Protein AF-A0A4Y2KAE0-F1 (afdb_monomer_lite)

pLDDT: mean 74.79, std 16.96, range [37.41, 93.94]

Organism: Araneus ventricosus (NCBI:txid182803)

Sequence (83 aa):
MECLSPTSTGFLIMGLYQRKTVRQSWSQDSMAGAIQEVLEGNMGYRRASKAYSVPQTTLERKVKEARQKKLSSEAAAGKMLGR

InterPro domains:
  IPR007889 DNA binding HTH domain, Psq-type [PF05225] (28-66)
  IPR009057 Homedomain-like superfamily [SSF46689] (22-71)

Foldseek 3Di:
DDDDDDPPPDPDDDDPPPPPDPPQDQDLVLLLVLLVCVVVVVDDLVRSCVVSVHDSVLSVVLNVVCVVVVDHSSVSSDPPPDD

Structure (mmCIF, N/CA/C/O backbone):
data_AF-A0A4Y2KAE0-F1
#
_entry.id   AF-A0A4Y2KAE0-F1
#
loop_
_atom_site.group_PDB
_atom_site.id
_atom_site.type_symbol
_atom_site.label_atom_id
_atom_site.label_alt_id
_atom_site.label_comp_id
_atom_site.label_asym_id
_atom_site.label_entity_id
_atom_site.label_seq_id
_atom_site.pdbx_PDB_ins_code
_atom_site.Cartn_x
_atom_site.Cartn_y
_atom_site.Cartn_z
_atom_site.occupancy
_atom_site.B_iso_or_equiv
_atom_site.auth_seq_id
_atom_site.auth_comp_id
_atom_site.auth_asym_id
_atom_site.auth_atom_id
_atom_site.pdbx_PDB_model_num
ATOM 1 N N . MET A 1 1 ? 36.854 38.360 -42.532 1.00 54.16 1 MET A N 1
ATOM 2 C CA . MET A 1 1 ? 35.557 37.666 -42.466 1.00 54.16 1 MET A CA 1
ATOM 3 C C . MET A 1 1 ? 35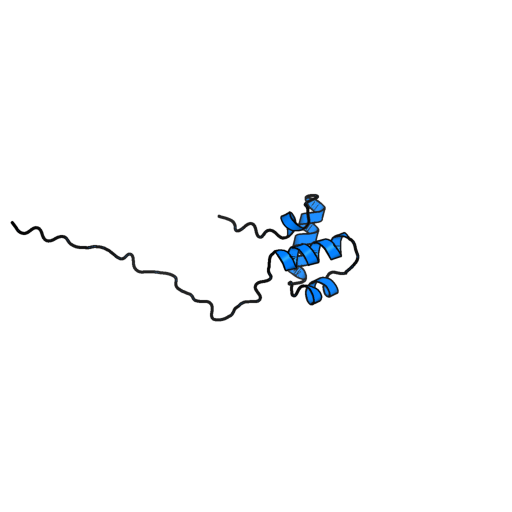.824 36.230 -42.061 1.00 54.16 1 MET A C 1
ATOM 5 O O . MET A 1 1 ? 35.726 35.369 -42.908 1.00 54.16 1 MET A O 1
ATOM 9 N N . GLU A 1 2 ? 36.213 35.997 -40.801 1.00 48.06 2 GLU A N 1
ATOM 10 C CA . GLU A 1 2 ? 36.334 34.662 -40.191 1.00 48.06 2 GLU A CA 1
ATOM 11 C C . GLU A 1 2 ? 36.094 34.829 -38.682 1.00 48.06 2 GLU A C 1
ATOM 13 O O . GLU A 1 2 ? 36.950 35.329 -37.956 1.00 48.06 2 GLU A O 1
ATOM 18 N N . CYS A 1 3 ? 34.884 34.510 -38.217 1.00 45.53 3 CYS A N 1
ATOM 19 C CA . CYS A 1 3 ? 34.554 34.460 -36.794 1.00 45.53 3 CYS A CA 1
ATOM 20 C C . CYS A 1 3 ? 34.534 32.988 -36.378 1.00 45.53 3 CYS A C 1
ATOM 22 O O . CYS A 1 3 ? 33.585 32.269 -36.677 1.00 45.53 3 CYS A O 1
ATOM 24 N N . LEU A 1 4 ? 35.601 32.549 -35.711 1.00 51.69 4 LEU A N 1
ATOM 25 C CA . LEU A 1 4 ? 35.671 31.265 -35.021 1.00 51.69 4 LEU A CA 1
ATOM 26 C C . LEU A 1 4 ? 34.714 31.297 -33.822 1.00 51.69 4 LEU A C 1
ATOM 28 O O . LEU A 1 4 ? 34.948 32.013 -32.850 1.00 51.69 4 LEU A O 1
ATOM 32 N N . SER A 1 5 ? 33.633 30.528 -33.888 1.00 50.88 5 SER A N 1
ATOM 33 C CA . SER A 1 5 ? 32.762 30.233 -32.753 1.00 50.88 5 SER A CA 1
ATOM 34 C C . SER A 1 5 ? 33.307 29.026 -31.980 1.00 50.88 5 SER A C 1
ATOM 36 O O . SER A 1 5 ? 33.347 27.924 -32.527 1.00 50.88 5 SER A O 1
ATOM 38 N N . PRO A 1 6 ? 33.691 29.163 -30.698 1.00 54.75 6 PRO A N 1
ATOM 39 C CA . PRO A 1 6 ? 33.892 27.998 -29.854 1.00 54.75 6 PRO A CA 1
ATOM 40 C C . PRO A 1 6 ? 32.531 27.489 -29.368 1.00 54.75 6 PRO A C 1
ATOM 42 O O . PRO A 1 6 ? 31.883 28.064 -28.493 1.00 54.75 6 PRO A O 1
ATOM 45 N N . THR A 1 7 ? 32.101 26.376 -29.952 1.00 54.94 7 THR A N 1
ATOM 46 C CA . THR A 1 7 ? 31.0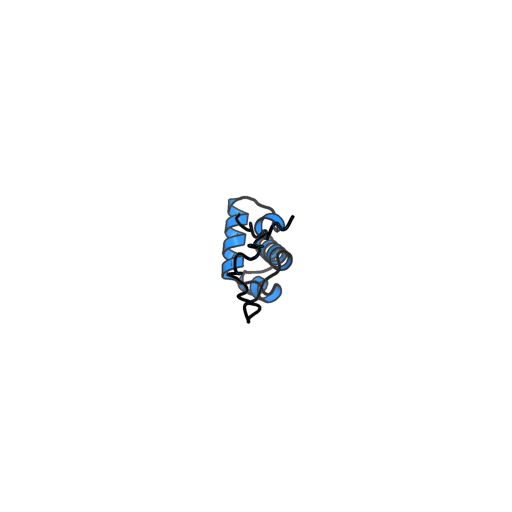59 25.499 -29.422 1.00 54.94 7 THR A CA 1
ATOM 47 C C . THR A 1 7 ? 31.480 24.985 -28.043 1.00 54.94 7 THR A C 1
ATOM 49 O O . THR A 1 7 ? 32.264 24.044 -27.948 1.00 54.94 7 THR A O 1
ATOM 52 N N . SER A 1 8 ? 30.956 25.571 -26.967 1.00 46.97 8 SER A N 1
ATOM 53 C CA . SER A 1 8 ? 31.012 24.969 -25.627 1.00 46.97 8 SER A CA 1
ATOM 54 C C . SER A 1 8 ? 29.665 24.322 -25.321 1.00 46.97 8 SER A C 1
ATOM 56 O O . SER A 1 8 ? 28.878 24.765 -24.487 1.00 46.97 8 SER A O 1
ATOM 58 N N . THR A 1 9 ? 29.358 23.292 -26.107 1.00 55.62 9 THR A N 1
ATOM 59 C CA . THR A 1 9 ? 28.275 22.354 -25.835 1.00 55.62 9 THR A CA 1
ATOM 60 C C . THR A 1 9 ? 28.872 21.182 -25.077 1.00 55.62 9 THR A C 1
ATOM 62 O O . THR A 1 9 ? 29.768 20.514 -25.581 1.00 55.62 9 THR A O 1
ATOM 65 N N . GLY A 1 10 ? 28.331 20.902 -23.894 1.00 44.91 10 GLY A N 1
ATOM 66 C CA . GLY A 1 10 ? 28.517 19.607 -23.247 1.00 44.91 10 GLY A CA 1
ATOM 67 C C . GLY A 1 10 ? 29.002 19.701 -21.814 1.00 44.91 10 GLY A C 1
ATOM 68 O O . GLY A 1 10 ? 30.101 19.268 -21.493 1.00 44.91 10 GLY A O 1
ATOM 69 N N . PHE A 1 11 ? 28.142 20.211 -20.937 1.00 48.09 11 PHE A N 1
ATOM 70 C CA . PHE A 1 11 ? 28.151 19.874 -19.518 1.00 48.09 11 PHE A CA 1
ATOM 71 C C . PHE A 1 11 ? 28.132 18.335 -19.401 1.00 48.09 11 PHE A C 1
ATOM 73 O O . PHE A 1 11 ? 27.119 17.697 -19.697 1.00 48.09 11 PHE A O 1
ATOM 80 N N . LEU A 1 12 ? 29.282 17.727 -19.096 1.00 53.62 12 LEU A N 1
ATOM 81 C CA . LEU A 1 12 ? 29.488 16.278 -19.125 1.00 53.62 12 LEU A CA 1
ATOM 82 C C . LEU A 1 12 ? 28.710 15.582 -17.995 1.00 53.62 12 LEU A C 1
ATOM 84 O O . LEU A 1 12 ? 29.195 15.409 -16.885 1.00 53.62 12 LEU A O 1
ATOM 88 N N . ILE A 1 13 ? 27.464 15.227 -18.304 1.00 59.44 13 ILE A N 1
ATOM 89 C CA . ILE A 1 13 ? 26.772 13.953 -18.039 1.00 59.44 13 ILE A CA 1
ATOM 90 C C . ILE A 1 13 ? 27.250 13.160 -16.804 1.00 59.44 13 ILE A C 1
ATOM 92 O O . ILE A 1 13 ? 27.696 12.017 -16.889 1.00 59.44 13 ILE A O 1
ATOM 96 N N . MET A 1 14 ? 27.076 13.736 -15.617 1.00 65.62 14 MET A N 1
ATOM 97 C CA . MET A 1 14 ? 26.998 12.973 -14.373 1.00 65.62 14 MET A CA 1
ATOM 98 C C . MET A 1 14 ? 25.603 12.334 -14.297 1.00 65.62 14 MET A C 1
ATOM 100 O O . MET A 1 14 ? 24.639 13.023 -13.976 1.00 65.62 14 MET A O 1
ATOM 104 N N . GLY A 1 15 ? 25.465 11.032 -14.575 1.00 57.47 15 GLY A N 1
ATOM 105 C CA . GLY A 1 15 ? 24.279 10.302 -14.097 1.00 57.47 15 GLY A CA 1
ATOM 106 C C . GLY A 1 15 ? 23.596 9.311 -15.032 1.00 57.47 15 GLY A C 1
ATOM 107 O O . GLY A 1 15 ? 22.376 9.340 -15.146 1.00 57.47 15 GLY A O 1
ATOM 108 N N . LEU A 1 16 ? 24.321 8.347 -15.599 1.00 56.47 16 LEU A N 1
ATOM 109 C CA . LEU A 1 16 ? 23.693 7.111 -16.084 1.00 56.47 16 LEU A CA 1
ATOM 110 C C . LEU A 1 16 ? 24.098 5.926 -15.205 1.00 56.47 16 LEU A C 1
ATOM 112 O O . LEU A 1 16 ? 24.666 4.940 -15.668 1.00 56.47 16 LEU A O 1
ATOM 116 N N . TYR A 1 17 ? 23.781 6.004 -13.909 1.00 56.62 17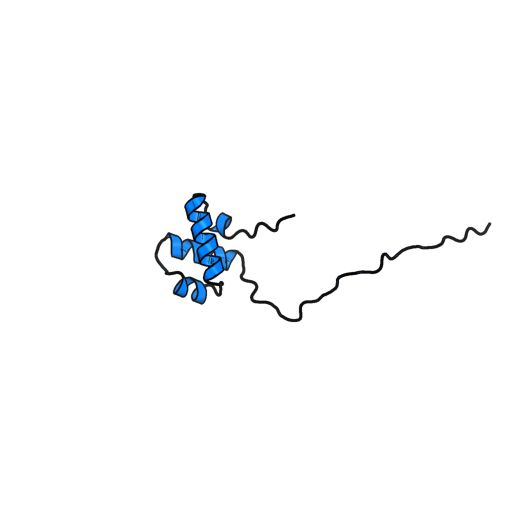 TYR A N 1
ATOM 117 C CA . TYR A 1 17 ? 23.719 4.799 -13.085 1.00 56.62 17 TYR A CA 1
ATOM 118 C C . TYR A 1 17 ? 22.478 4.000 -13.495 1.00 56.62 17 TYR A C 1
ATOM 120 O O . TYR A 1 17 ? 21.404 4.123 -12.904 1.00 56.62 17 TYR A O 1
ATOM 128 N N . GLN A 1 18 ? 22.619 3.186 -14.540 1.00 58.22 18 GLN A N 1
ATOM 129 C CA . GLN A 1 18 ? 21.635 2.160 -14.851 1.00 58.22 18 GLN A CA 1
ATOM 130 C C . GLN A 1 18 ? 21.732 1.084 -13.768 1.00 58.22 18 GLN A C 1
ATOM 132 O O . GLN A 1 18 ? 22.645 0.255 -13.761 1.00 58.22 18 GLN A O 1
ATOM 137 N N . ARG A 1 19 ? 20.823 1.142 -12.788 1.00 53.53 19 ARG A N 1
ATOM 138 C CA . ARG A 1 19 ? 20.711 0.116 -11.744 1.00 53.53 19 ARG A CA 1
ATOM 139 C C . ARG A 1 19 ? 20.550 -1.248 -12.407 1.00 53.53 19 ARG A C 1
ATOM 141 O O . ARG A 1 19 ? 19.526 -1.520 -13.018 1.00 53.53 19 ARG A O 1
ATOM 148 N N . LYS A 1 20 ? 21.546 -2.115 -12.219 1.00 60.47 20 LYS A N 1
ATOM 149 C CA . LYS A 1 20 ? 21.594 -3.492 -12.742 1.00 60.47 20 LYS A CA 1
ATOM 150 C C . LYS A 1 20 ? 20.520 -4.423 -12.165 1.00 60.47 20 LYS A C 1
ATOM 152 O O . LYS A 1 20 ? 20.391 -5.553 -12.618 1.00 60.47 20 LYS A O 1
ATOM 157 N N . THR A 1 21 ? 19.754 -3.980 -11.169 1.00 56.00 21 THR A N 1
ATOM 158 C CA . THR A 1 21 ? 18.675 -4.765 -10.569 1.00 56.00 21 THR A CA 1
ATOM 159 C C . THR A 1 21 ? 17.363 -3.997 -10.660 1.00 56.00 21 THR A C 1
ATOM 161 O O . THR A 1 21 ? 17.235 -2.876 -10.159 1.00 56.00 21 THR A O 1
ATOM 164 N N . VAL A 1 22 ? 16.354 -4.619 -11.276 1.00 58.94 22 VAL A N 1
ATOM 165 C CA . VAL A 1 22 ? 14.956 -4.205 -11.126 1.00 58.94 22 VAL A CA 1
ATOM 166 C C . VAL A 1 22 ? 14.571 -4.547 -9.689 1.00 58.94 22 VAL A C 1
ATOM 168 O O . VAL A 1 22 ? 14.071 -5.627 -9.390 1.00 58.94 22 VAL A O 1
ATOM 171 N N . ARG A 1 23 ? 14.922 -3.665 -8.750 1.00 57.50 23 ARG A N 1
ATOM 172 C CA . ARG A 1 23 ? 14.548 -3.794 -7.341 1.00 57.50 23 ARG A CA 1
ATOM 173 C C . ARG A 1 23 ? 13.025 -3.790 -7.288 1.00 57.50 23 ARG A C 1
ATOM 175 O O . ARG A 1 23 ? 12.481 -2.706 -7.416 1.00 57.50 23 ARG A O 1
ATOM 182 N N . GLN A 1 24 ? 12.401 -4.969 -7.144 1.00 58.94 24 GLN A N 1
ATOM 183 C CA . GLN A 1 24 ? 10.950 -5.235 -7.086 1.00 58.94 24 GLN A CA 1
ATOM 184 C C . GLN A 1 24 ? 10.108 -3.960 -6.950 1.00 58.94 24 GLN A C 1
ATOM 186 O O . GLN A 1 24 ? 9.721 -3.535 -5.858 1.00 58.94 24 GLN A O 1
ATOM 191 N N . SER A 1 25 ? 9.898 -3.310 -8.092 1.00 70.06 25 SER A N 1
ATOM 192 C CA . SER A 1 25 ? 9.115 -2.093 -8.187 1.00 70.06 25 SER A CA 1
ATOM 193 C C . SER A 1 25 ? 7.667 -2.542 -8.179 1.00 70.06 25 SER A C 1
ATOM 195 O O . SER A 1 25 ? 7.153 -2.973 -9.205 1.00 70.06 25 SER A O 1
ATOM 197 N N . TRP A 1 26 ? 7.009 -2.499 -7.026 1.00 80.56 26 TRP A N 1
ATOM 198 C CA . TRP A 1 26 ? 5.570 -2.734 -6.974 1.00 80.56 26 TRP A CA 1
ATOM 199 C C . TRP A 1 26 ? 4.836 -1.603 -7.706 1.00 80.56 26 TRP A C 1
ATOM 201 O O . TRP A 1 26 ? 5.217 -0.422 -7.590 1.00 80.56 26 TRP A O 1
ATOM 211 N N . SER A 1 27 ? 3.807 -1.974 -8.471 1.00 84.38 27 SER A N 1
ATOM 212 C CA . SER A 1 27 ? 2.929 -1.027 -9.155 1.00 84.38 27 SER A CA 1
ATOM 213 C C . SER A 1 27 ? 2.008 -0.342 -8.148 1.00 84.38 27 SER A C 1
ATOM 215 O O . SER A 1 27 ? 1.734 -0.859 -7.060 1.00 84.38 27 SER A O 1
ATOM 217 N N . GLN A 1 28 ? 1.550 0.857 -8.499 1.00 85.69 28 GLN A N 1
ATOM 218 C CA . GLN A 1 28 ? 0.595 1.585 -7.672 1.00 85.69 28 GLN A CA 1
ATOM 219 C C . GLN A 1 28 ? -0.716 0.802 -7.536 1.00 85.69 28 GLN A C 1
ATOM 221 O O . GLN A 1 28 ? -1.246 0.723 -6.432 1.00 85.69 28 GLN A O 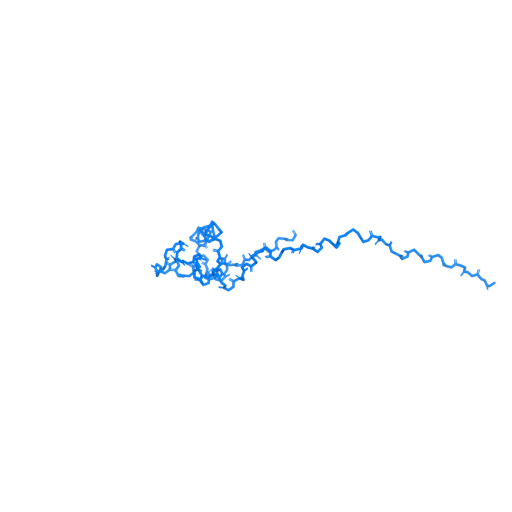1
ATOM 226 N N . ASP A 1 29 ? -1.168 0.144 -8.603 1.00 87.62 29 ASP A N 1
ATOM 227 C CA . ASP A 1 29 ? -2.397 -0.656 -8.604 1.00 87.62 29 ASP A CA 1
ATOM 228 C C . ASP A 1 29 ? -2.303 -1.849 -7.649 1.00 87.62 29 ASP A C 1
ATOM 230 O O . ASP A 1 29 ? -3.205 -2.078 -6.844 1.00 87.62 29 ASP A O 1
ATOM 234 N N . SER A 1 30 ? -1.164 -2.555 -7.646 1.00 90.25 30 SER A N 1
ATOM 235 C CA . SER A 1 30 ? -0.913 -3.641 -6.692 1.00 90.25 30 SER A CA 1
ATOM 236 C C . SER A 1 30 ? -0.952 -3.145 -5.245 1.00 90.25 30 SER A C 1
ATOM 238 O O . SER A 1 30 ? -1.456 -3.837 -4.362 1.00 90.25 30 SER A O 1
ATOM 240 N N . MET A 1 31 ? -0.445 -1.938 -4.980 1.00 90.56 31 MET A N 1
ATOM 241 C CA . MET A 1 31 ? -0.493 -1.344 -3.644 1.00 90.56 31 MET A CA 1
ATOM 242 C C . MET A 1 31 ? -1.909 -0.896 -3.262 1.00 90.56 31 MET A C 1
ATOM 244 O O . MET A 1 31 ? -2.305 -1.112 -2.120 1.00 90.56 31 MET A O 1
ATOM 248 N N . ALA A 1 32 ? -2.672 -0.316 -4.192 1.00 90.31 32 ALA A N 1
ATOM 249 C CA . ALA A 1 32 ? -4.053 0.112 -3.965 1.00 90.31 32 ALA A CA 1
ATOM 250 C C . ALA A 1 32 ? -4.957 -1.075 -3.628 1.00 90.31 32 ALA A C 1
ATOM 252 O O . ALA A 1 32 ? -5.622 -1.050 -2.591 1.00 90.31 32 ALA A O 1
ATOM 253 N N . GLY A 1 33 ? -4.891 -2.141 -4.433 1.00 91.56 33 GLY A N 1
ATOM 254 C CA . GLY A 1 33 ? -5.642 -3.372 -4.185 1.00 91.56 33 GLY A CA 1
ATOM 255 C C . GLY A 1 33 ? -5.288 -3.993 -2.835 1.00 91.56 33 GLY A C 1
ATOM 256 O O . GLY A 1 33 ? -6.169 -4.280 -2.032 1.00 91.56 33 GLY A O 1
ATOM 257 N N . ALA A 1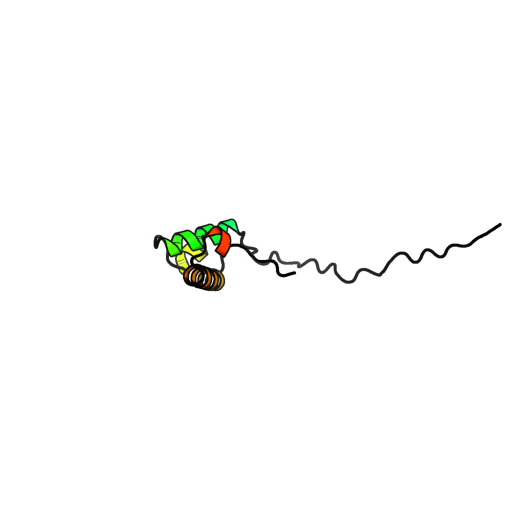 34 ? -3.995 -4.092 -2.509 1.00 93.31 34 ALA A N 1
ATOM 258 C CA . ALA A 1 34 ? -3.565 -4.619 -1.215 1.00 93.31 34 ALA A CA 1
ATOM 259 C C . ALA A 1 34 ? -4.066 -3.786 -0.021 1.00 93.31 34 ALA A C 1
ATOM 261 O O . ALA A 1 34 ? -4.392 -4.347 1.023 1.00 93.31 34 ALA A O 1
ATOM 262 N N . ILE A 1 35 ? -4.106 -2.454 -0.145 1.00 90.88 35 ILE A N 1
ATOM 263 C CA . ILE A 1 35 ? -4.629 -1.571 0.906 1.00 90.88 35 ILE A CA 1
ATOM 264 C C . ILE A 1 35 ? -6.135 -1.776 1.065 1.00 90.88 35 ILE A C 1
ATOM 266 O O . ILE A 1 35 ? -6.606 -1.869 2.197 1.00 90.88 35 ILE A O 1
ATOM 270 N N . GLN A 1 36 ? -6.871 -1.866 -0.043 1.00 90.94 36 GLN A N 1
ATOM 271 C CA . GLN A 1 36 ? -8.317 -2.057 -0.036 1.00 90.94 36 GLN A CA 1
ATOM 272 C C . GLN A 1 36 ? -8.711 -3.367 0.657 1.00 90.94 36 GLN A C 1
ATOM 274 O O . GLN A 1 36 ? -9.464 -3.323 1.625 1.00 90.94 36 GLN A O 1
ATOM 279 N N . GLU A 1 37 ? -8.109 -4.498 0.279 1.00 92.38 37 GLU A N 1
ATOM 280 C CA . GLU A 1 37 ? -8.391 -5.803 0.903 1.00 92.38 37 GLU A CA 1
ATOM 281 C C . GLU A 1 37 ? -8.116 -5.820 2.417 1.00 92.38 37 GLU A C 1
ATOM 283 O O . GLU A 1 37 ? -8.800 -6.497 3.187 1.00 92.38 37 GLU A O 1
ATOM 288 N N . VAL A 1 38 ? -7.102 -5.070 2.863 1.00 91.69 38 VAL A N 1
ATOM 289 C CA . VAL A 1 38 ? -6.749 -4.943 4.286 1.00 91.69 38 VAL A CA 1
ATOM 290 C C . VAL A 1 38 ? -7.693 -3.995 5.033 1.00 91.69 38 VAL A C 1
ATOM 292 O O . VAL A 1 38 ? -7.913 -4.163 6.236 1.00 91.69 38 VAL A O 1
ATOM 295 N N . LEU A 1 39 ? -8.230 -2.975 4.363 1.00 87.12 39 LEU A N 1
ATOM 296 C CA . LEU A 1 39 ? -9.219 -2.063 4.942 1.00 87.12 39 LEU A CA 1
ATOM 297 C C . LEU A 1 39 ? -10.595 -2.722 5.052 1.00 87.12 39 LEU A C 1
ATOM 299 O O . LEU A 1 39 ? -11.236 -2.572 6.089 1.00 87.12 39 LEU A O 1
ATOM 303 N N . GLU A 1 40 ? -11.000 -3.471 4.027 1.00 87.50 40 GLU A N 1
ATOM 304 C CA . GLU A 1 40 ? -12.232 -4.269 4.013 1.00 87.50 40 GLU A CA 1
ATOM 305 C C . GLU A 1 40 ? -12.166 -5.446 4.998 1.00 87.50 40 GLU A C 1
ATOM 307 O O . GLU A 1 40 ? -13.187 -5.873 5.527 1.00 87.50 40 GLU A O 1
ATOM 312 N N . GLY A 1 41 ? -10.959 -5.934 5.307 1.00 88.50 41 GLY A N 1
ATOM 313 C CA . GLY A 1 41 ? -10.742 -7.040 6.242 1.00 88.50 41 GLY A CA 1
ATOM 314 C C . GLY A 1 41 ? -10.762 -8.424 5.586 1.00 88.50 41 GLY A C 1
ATOM 315 O O . GLY A 1 41 ? -10.653 -9.427 6.291 1.00 88.50 41 GLY A O 1
ATOM 316 N N . ASN A 1 42 ? -10.826 -8.492 4.254 1.00 88.69 42 ASN A N 1
ATOM 317 C CA . ASN A 1 42 ? -10.765 -9.733 3.477 1.00 88.69 42 ASN A CA 1
ATOM 318 C C . ASN A 1 42 ? -9.395 -10.426 3.603 1.00 88.69 42 ASN A C 1
ATOM 320 O O . ASN A 1 42 ? -9.303 -11.657 3.642 1.00 88.69 42 ASN A O 1
ATOM 324 N N . MET A 1 43 ? -8.304 -9.648 3.683 1.00 91.50 43 MET A N 1
ATOM 325 C CA . MET A 1 43 ? -6.940 -10.172 3.811 1.00 91.50 43 MET A CA 1
ATOM 326 C C . MET A 1 43 ? -6.131 -9.472 4.906 1.00 91.50 43 MET A C 1
ATOM 328 O O . MET A 1 43 ? -6.129 -8.254 5.037 1.00 91.50 43 MET A O 1
ATOM 332 N N . GLY A 1 44 ? -5.344 -10.250 5.657 1.00 90.94 44 GLY A N 1
ATOM 333 C CA . GLY A 1 44 ? -4.316 -9.709 6.552 1.00 90.94 44 GLY A CA 1
ATOM 334 C C . GLY A 1 44 ? -3.038 -9.300 5.807 1.00 90.94 44 GLY A C 1
ATOM 335 O O . GLY A 1 44 ? -2.762 -9.792 4.710 1.00 90.94 44 GLY A O 1
ATOM 336 N N . TYR A 1 45 ? -2.196 -8.476 6.440 1.00 91.56 45 TYR A N 1
ATOM 337 C CA . TYR A 1 45 ? -0.981 -7.897 5.840 1.00 91.56 45 TYR A CA 1
ATOM 338 C C . TYR A 1 45 ? -0.060 -8.918 5.155 1.00 91.56 45 TYR A C 1
ATOM 340 O O . TYR A 1 45 ? 0.398 -8.688 4.039 1.00 91.56 45 TYR A O 1
ATOM 348 N N . ARG A 1 46 ? 0.183 -10.077 5.786 1.00 92.88 46 ARG A N 1
ATOM 349 C CA . ARG A 1 46 ? 1.027 -11.143 5.209 1.00 92.88 46 ARG A CA 1
ATOM 350 C C . ARG A 1 46 ? 0.430 -11.735 3.931 1.00 92.88 46 ARG A C 1
ATOM 352 O O . ARG A 1 46 ? 1.173 -12.063 3.010 1.00 92.88 46 ARG A O 1
ATOM 359 N N . ARG A 1 47 ? -0.895 -11.902 3.882 1.00 93.88 47 ARG A N 1
ATOM 360 C CA . ARG A 1 47 ? -1.593 -12.521 2.747 1.00 93.88 47 ARG A CA 1
ATOM 361 C C . ARG A 1 47 ? -1.680 -11.541 1.579 1.00 93.88 47 ARG A C 1
ATOM 363 O O . ARG A 1 47 ? -1.280 -11.900 0.478 1.00 93.88 47 ARG A O 1
ATOM 370 N N . ALA A 1 48 ? -2.061 -10.294 1.856 1.00 93.94 48 ALA A N 1
ATOM 371 C CA . ALA A 1 48 ? -2.074 -9.210 0.877 1.00 93.94 48 ALA A CA 1
ATOM 372 C C . ALA A 1 48 ? -0.670 -8.927 0.308 1.00 93.94 48 ALA A C 1
ATOM 374 O O . ALA A 1 48 ? -0.503 -8.809 -0.902 1.00 93.94 48 ALA A O 1
ATOM 375 N N . SER A 1 49 ? 0.370 -8.916 1.151 1.00 92.88 49 SER A N 1
ATOM 376 C CA . SER A 1 49 ? 1.759 -8.740 0.702 1.00 92.88 49 SER A CA 1
ATOM 377 C C . SER A 1 49 ? 2.172 -9.779 -0.345 1.00 92.88 49 SER A C 1
ATOM 379 O O . SER A 1 49 ? 2.724 -9.415 -1.382 1.00 92.88 49 SER A O 1
ATOM 381 N N . LYS A 1 50 ? 1.854 -11.060 -0.114 1.00 92.31 50 LYS A N 1
ATOM 382 C CA . LYS A 1 50 ? 2.146 -12.132 -1.075 1.00 92.31 50 LYS A CA 1
ATOM 383 C C . LYS A 1 50 ? 1.264 -12.069 -2.321 1.00 92.31 50 LYS A C 1
ATOM 385 O O . LYS A 1 50 ? 1.784 -12.237 -3.416 1.00 92.31 50 LYS A O 1
ATOM 390 N N . ALA A 1 51 ? -0.038 -11.826 -2.161 1.00 92.50 51 ALA A N 1
ATOM 391 C CA . ALA A 1 51 ? -0.995 -11.808 -3.268 1.00 92.50 51 ALA A CA 1
ATOM 392 C C . ALA A 1 51 ? -0.687 -10.695 -4.279 1.00 92.50 51 ALA A C 1
ATOM 394 O O . ALA A 1 51 ? -0.666 -10.938 -5.480 1.00 92.50 51 ALA A O 1
ATOM 395 N N . TYR A 1 52 ? -0.372 -9.497 -3.786 1.00 91.06 52 TYR A N 1
ATOM 396 C CA . TYR A 1 52 ? -0.098 -8.335 -4.631 1.00 91.06 52 TYR A CA 1
ATOM 397 C C . TYR A 1 52 ? 1.398 -8.122 -4.906 1.00 91.06 52 TYR A C 1
ATOM 399 O O . TYR A 1 52 ? 1.763 -7.141 -5.546 1.00 91.06 52 TYR A O 1
ATOM 407 N N . SER A 1 53 ? 2.278 -9.020 -4.441 1.00 90.31 53 SER A N 1
ATOM 408 C CA . SER A 1 5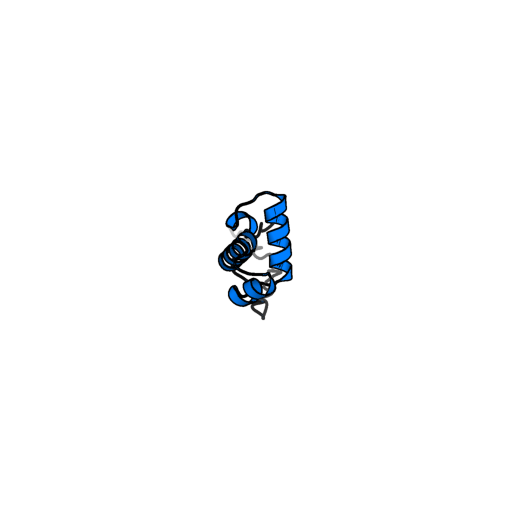3 ? 3.742 -8.881 -4.551 1.00 90.31 53 SER A CA 1
ATOM 409 C C . SER A 1 53 ? 4.258 -7.522 -4.052 1.00 90.31 53 SER A C 1
ATOM 411 O O . SER A 1 53 ? 5.150 -6.907 -4.640 1.00 90.31 53 SER A O 1
ATOM 413 N N . VAL A 1 54 ? 3.682 -7.039 -2.949 1.00 89.19 54 VAL A N 1
ATOM 414 C CA . VAL A 1 54 ? 4.029 -5.754 -2.328 1.00 89.19 54 VAL A CA 1
ATOM 415 C C . VAL A 1 54 ? 4.762 -5.977 -1.005 1.00 89.19 54 VAL A C 1
ATOM 417 O O . VAL A 1 54 ? 4.436 -6.918 -0.279 1.00 89.19 54 VAL A O 1
ATOM 420 N N . PRO A 1 55 ? 5.722 -5.122 -0.616 1.00 90.38 55 PRO A N 1
ATOM 421 C CA . PRO A 1 55 ? 6.408 -5.261 0.663 1.00 90.38 55 PRO A CA 1
ATOM 422 C C . PRO A 1 55 ? 5.448 -5.051 1.841 1.00 90.38 55 PRO A C 1
ATOM 424 O O . PRO A 1 55 ? 4.772 -4.023 1.920 1.00 90.38 55 PRO A O 1
ATOM 427 N N . GLN A 1 56 ? 5.439 -5.987 2.795 1.00 90.56 56 GLN A N 1
ATOM 428 C CA . GLN A 1 56 ? 4.540 -5.946 3.955 1.00 90.56 56 GLN A CA 1
ATOM 429 C C . GLN A 1 56 ? 4.700 -4.664 4.786 1.00 90.56 56 GLN A C 1
ATOM 431 O O . GLN A 1 56 ? 3.715 -3.997 5.085 1.00 90.56 56 GLN A O 1
ATOM 436 N N . THR A 1 57 ? 5.935 -4.268 5.107 1.00 91.19 57 THR A N 1
ATOM 437 C CA . THR A 1 57 ? 6.203 -3.056 5.905 1.00 91.19 57 THR A CA 1
ATOM 438 C C . THR A 1 57 ? 5.739 -1.780 5.202 1.00 91.19 57 THR A C 1
ATOM 440 O O . THR A 1 57 ? 5.304 -0.822 5.840 1.00 91.19 57 THR A O 1
ATOM 443 N N . THR A 1 58 ? 5.795 -1.767 3.866 1.00 90.12 58 THR A N 1
ATOM 444 C CA . THR A 1 58 ? 5.295 -0.648 3.060 1.00 90.12 58 THR A CA 1
ATOM 445 C C . THR A 1 58 ? 3.771 -0.616 3.075 1.00 90.12 58 THR A C 1
ATOM 447 O O . THR A 1 58 ? 3.193 0.447 3.287 1.00 90.12 58 THR A O 1
ATOM 450 N N . LEU A 1 59 ? 3.128 -1.777 2.922 1.00 91.44 59 LEU A N 1
ATOM 451 C CA . LEU A 1 59 ? 1.679 -1.920 3.016 1.00 91.44 59 LEU A CA 1
ATOM 452 C C . LEU A 1 59 ? 1.152 -1.444 4.378 1.00 91.44 59 LEU A C 1
ATOM 454 O O . LEU A 1 59 ? 0.247 -0.619 4.421 1.00 91.44 59 LEU A O 1
ATOM 458 N N . GLU A 1 60 ? 1.753 -1.888 5.483 1.00 91.50 60 GLU A N 1
ATOM 459 C CA . GLU A 1 60 ? 1.372 -1.473 6.842 1.00 91.50 60 GLU A CA 1
ATOM 460 C C . GLU A 1 60 ? 1.445 0.045 7.023 1.00 91.50 60 GLU A C 1
ATOM 462 O O . GLU A 1 60 ? 0.495 0.669 7.504 1.00 91.50 60 GLU A O 1
ATOM 467 N N . ARG A 1 61 ? 2.547 0.665 6.580 1.00 89.75 61 ARG A N 1
ATOM 468 C CA . ARG A 1 61 ? 2.705 2.121 6.626 1.00 89.75 61 ARG A CA 1
ATOM 469 C C . ARG A 1 61 ? 1.608 2.824 5.825 1.00 89.75 61 ARG A C 1
ATOM 471 O O . ARG A 1 61 ? 0.993 3.758 6.336 1.00 89.75 61 ARG A O 1
ATOM 478 N N . LYS A 1 62 ? 1.350 2.381 4.593 1.00 88.38 62 LYS A N 1
ATOM 479 C CA . LYS A 1 62 ? 0.335 2.987 3.722 1.00 88.38 62 LYS A CA 1
ATOM 480 C C . LYS A 1 62 ? -1.080 2.828 4.278 1.00 88.38 62 LYS A C 1
ATOM 482 O O . LYS A 1 62 ? -1.829 3.797 4.273 1.00 88.38 62 LYS A O 1
ATOM 487 N N . VAL A 1 63 ? -1.422 1.665 4.833 1.00 89.25 63 VAL A N 1
ATOM 488 C CA . VAL A 1 63 ? -2.714 1.430 5.502 1.00 89.25 63 VAL A CA 1
ATOM 489 C C . VAL A 1 63 ? -2.860 2.322 6.737 1.00 89.25 63 VAL A C 1
ATOM 491 O O . VAL A 1 63 ? -3.924 2.899 6.955 1.00 89.25 63 VAL A O 1
ATOM 494 N N . LYS A 1 64 ? -1.798 2.491 7.537 1.00 89.00 64 LYS A N 1
ATOM 495 C CA . LYS A 1 64 ? -1.809 3.399 8.694 1.00 89.00 64 LYS A CA 1
ATOM 496 C C . LYS A 1 64 ? -2.042 4.851 8.267 1.00 89.00 64 LYS A C 1
ATOM 498 O O . LYS A 1 64 ? -2.890 5.519 8.853 1.00 89.00 64 LYS A O 1
ATOM 503 N N . GLU A 1 65 ? -1.340 5.322 7.235 1.00 85.06 65 GLU A N 1
ATOM 504 C CA . GLU A 1 65 ? -1.545 6.658 6.658 1.00 85.06 65 GLU A CA 1
ATOM 505 C C . GLU A 1 65 ? -2.969 6.820 6.091 1.00 85.06 65 GLU A C 1
ATOM 507 O O . GLU A 1 65 ? -3.599 7.851 6.322 1.00 85.06 65 GLU A O 1
ATOM 512 N N . ALA A 1 66 ? -3.506 5.797 5.415 1.00 85.81 66 ALA A N 1
ATOM 513 C CA . ALA A 1 66 ? -4.867 5.795 4.874 1.00 85.81 66 ALA A CA 1
ATOM 514 C C . ALA A 1 66 ? -5.926 5.920 5.979 1.00 85.81 66 ALA A C 1
ATOM 516 O O . ALA A 1 66 ? -6.824 6.756 5.885 1.00 85.81 66 ALA A O 1
ATOM 517 N N . ARG A 1 67 ? -5.778 5.146 7.066 1.00 83.19 67 ARG A N 1
ATOM 518 C CA . ARG A 1 67 ? -6.666 5.196 8.240 1.00 83.19 67 ARG A CA 1
ATOM 519 C C . ARG A 1 67 ? -6.613 6.553 8.938 1.00 83.19 67 ARG A C 1
ATOM 521 O O . ARG A 1 67 ? -7.655 7.088 9.294 1.00 83.19 67 ARG A O 1
ATOM 528 N N . GLN A 1 68 ? -5.416 7.116 9.110 1.00 82.94 68 GLN A N 1
ATOM 529 C CA . GLN A 1 68 ? -5.233 8.421 9.754 1.00 82.94 68 GLN A CA 1
ATOM 530 C C . GLN A 1 68 ? -5.829 9.565 8.935 1.00 82.94 68 GLN A C 1
ATOM 532 O O . GLN A 1 68 ? -6.438 10.469 9.496 1.00 82.94 68 GLN A O 1
ATOM 537 N N . LYS A 1 69 ? -5.657 9.529 7.613 1.00 78.19 69 LYS A N 1
ATOM 538 C CA . LYS A 1 69 ? -6.099 10.603 6.719 1.00 78.19 69 LYS A CA 1
ATOM 539 C C . LYS A 1 69 ? -7.509 10.383 6.146 1.00 78.19 69 LYS A C 1
ATOM 541 O O . LYS A 1 69 ? -7.936 11.199 5.338 1.00 78.19 69 LYS A O 1
ATOM 546 N N . LYS A 1 70 ? -8.217 9.302 6.525 1.00 71.94 70 LYS A N 1
ATOM 547 C CA . LYS A 1 70 ? -9.491 8.856 5.906 1.00 71.94 70 LYS A CA 1
ATOM 548 C C . LYS A 1 70 ? -9.429 8.882 4.365 1.00 71.94 70 LYS A C 1
ATOM 550 O O . LYS A 1 70 ? -10.374 9.286 3.696 1.00 71.94 70 LYS A O 1
ATOM 555 N N . LEU A 1 71 ? -8.285 8.496 3.802 1.00 66.81 71 LEU A N 1
ATOM 556 C CA . LEU A 1 71 ? -8.050 8.557 2.359 1.00 66.81 71 LEU A CA 1
ATOM 557 C C . LEU A 1 71 ? -8.566 7.302 1.655 1.00 66.81 71 LEU A C 1
ATOM 559 O O . LEU A 1 71 ? -8.471 6.203 2.203 1.00 66.81 71 LEU A O 1
ATOM 563 N N . SER A 1 72 ? -9.026 7.483 0.412 1.00 69.81 72 SER A N 1
ATOM 564 C CA . SER A 1 72 ? -9.322 6.383 -0.515 1.00 69.81 72 SER A CA 1
ATOM 565 C C . SER A 1 72 ? -8.079 5.525 -0.783 1.00 69.81 72 SER A C 1
ATOM 567 O O . SER A 1 72 ? -6.943 6.018 -0.717 1.00 69.81 72 SER A O 1
ATOM 569 N N . SER A 1 73 ? -8.286 4.245 -1.101 1.00 71.69 73 SER A N 1
ATOM 570 C CA . SER A 1 73 ? -7.227 3.261 -1.366 1.00 71.69 73 SER A CA 1
ATOM 571 C C . SER A 1 73 ? -6.277 3.717 -2.481 1.00 71.69 73 SER A C 1
ATOM 573 O O . SER A 1 73 ? -5.059 3.566 -2.343 1.00 71.69 73 SER A O 1
ATOM 575 N N . GLU A 1 74 ? -6.787 4.369 -3.533 1.00 70.94 74 GLU A N 1
ATOM 576 C CA . GLU A 1 74 ? -5.965 4.864 -4.645 1.00 70.94 74 GLU A CA 1
ATOM 577 C C . GLU A 1 74 ? -5.062 6.031 -4.223 1.00 70.94 74 GLU A C 1
ATOM 579 O O . GLU A 1 74 ? -3.886 6.094 -4.596 1.00 70.94 74 GLU A O 1
ATOM 584 N N . ALA A 1 75 ? -5.586 6.933 -3.388 1.00 74.38 75 ALA A N 1
ATOM 585 C CA . ALA A 1 75 ? -4.834 8.071 -2.862 1.00 74.38 75 ALA A CA 1
ATOM 586 C C . ALA A 1 75 ? -3.726 7.618 -1.899 1.00 74.38 75 ALA A C 1
ATOM 588 O O . ALA A 1 75 ? -2.631 8.185 -1.881 1.00 74.38 75 ALA A O 1
ATOM 589 N N . ALA A 1 76 ? -3.978 6.561 -1.124 1.00 75.06 76 ALA A N 1
ATOM 590 C CA . ALA A 1 76 ? -2.978 5.965 -0.247 1.00 75.06 76 ALA A CA 1
ATOM 591 C C . ALA A 1 76 ? -1.870 5.245 -1.034 1.00 75.06 76 ALA A C 1
ATOM 593 O O . ALA A 1 76 ? -0.696 5.311 -0.653 1.00 75.06 76 ALA A O 1
ATOM 594 N N . ALA A 1 77 ? -2.209 4.595 -2.149 1.00 74.06 77 ALA A N 1
ATOM 595 C CA . ALA A 1 77 ? -1.248 3.904 -3.006 1.00 74.06 77 ALA A CA 1
ATOM 596 C C . ALA A 1 77 ? -0.308 4.852 -3.759 1.00 74.06 77 ALA A C 1
ATOM 598 O O . ALA A 1 77 ? 0.829 4.474 -4.061 1.00 74.06 77 ALA A O 1
ATOM 599 N N . GLY A 1 78 ? -0.751 6.090 -3.998 1.00 70.81 78 GLY A N 1
ATOM 600 C CA . GLY A 1 78 ? 0.046 7.141 -4.616 1.00 70.81 78 GLY A CA 1
ATOM 601 C C . GLY A 1 78 ? 1.434 7.253 -3.984 1.00 70.81 78 GLY A C 1
ATOM 602 O O . GLY A 1 78 ? 1.601 7.540 -2.790 1.00 70.81 78 GLY A O 1
ATOM 603 N N . LYS A 1 79 ? 2.474 7.017 -4.787 1.00 64.88 79 LYS A N 1
ATOM 604 C CA . LYS A 1 79 ? 3.819 7.490 -4.466 1.00 64.88 79 LYS A CA 1
ATOM 605 C C . LYS A 1 79 ? 3.777 8.981 -4.773 1.00 64.88 79 LYS A C 1
ATOM 607 O O . LYS A 1 79 ? 3.855 9.349 -5.938 1.00 64.88 79 LYS A O 1
ATOM 612 N N . MET A 1 80 ? 3.620 9.840 -3.761 1.00 53.12 80 MET A N 1
ATOM 613 C CA . MET A 1 80 ? 4.016 11.235 -3.950 1.00 53.12 80 MET A CA 1
ATOM 614 C C . MET A 1 80 ? 5.518 11.206 -4.243 1.00 53.12 80 MET A C 1
ATOM 616 O O . MET A 1 80 ? 6.335 11.068 -3.333 1.00 53.12 80 MET A O 1
ATOM 620 N N . LEU A 1 81 ? 5.860 11.198 -5.533 1.00 45.22 81 LEU A N 1
ATOM 621 C CA . LEU A 1 81 ? 7.185 11.502 -6.045 1.00 45.22 81 LEU A CA 1
ATOM 622 C C . LEU A 1 81 ? 7.420 12.959 -5.662 1.00 45.22 81 LEU A C 1
ATOM 624 O O . LEU A 1 81 ? 6.945 13.878 -6.323 1.00 45.22 81 LEU A O 1
ATOM 628 N N . GLY A 1 82 ? 8.026 13.132 -4.489 1.00 51.41 82 GLY A N 1
ATOM 629 C CA . GLY A 1 82 ? 8.446 14.425 -3.989 1.00 51.41 82 GLY A CA 1
ATOM 630 C C . GLY A 1 82 ? 9.400 15.059 -4.991 1.00 51.41 82 GLY A C 1
ATOM 631 O O . GLY A 1 82 ? 10.361 14.422 -5.421 1.00 51.41 82 GLY A O 1
ATOM 632 N N . ARG A 1 83 ? 9.027 16.276 -5.367 1.00 37.41 83 ARG A N 1
ATOM 633 C CA . ARG A 1 83 ? 9.773 17.278 -6.119 1.00 37.41 83 ARG A CA 1
ATOM 634 C C . ARG A 1 83 ? 11.145 17.562 -5.513 1.00 37.41 83 ARG A C 1
ATOM 636 O O . ARG A 1 83 ? 11.250 17.489 -4.268 1.00 37.41 83 ARG A O 1
#

Radius of gyration: 21.96 Å; chains: 1; bounding box: 49×50×52 Å

Secondary structure (DSSP, 8-state):
-------------------SS------HHHHHHHHHHHHHTSS-HHHHHHHTT--HHHHHHHHHHHHHHT--HHHHH------